Protein AF-A0A970YHL1-F1 (afdb_monomer_lite)

Sequence (57 aa):
LVAEAPVTMEIEHREPGPATLGPGAERVNAFTVRWTGPSLWHVFHLATYGREVPRPR

pLDDT: mean 92.62, std 6.48, range [60.44, 97.75]

Structure (mmCIF, N/CA/C/O backbone):
data_AF-A0A970YHL1-F1
#
_entry.id   AF-A0A970YHL1-F1
#
loop_
_atom_site.group_PDB
_atom_site.id
_atom_site.type_symbol
_atom_site.label_atom_id
_atom_site.label_alt_id
_atom_site.label_comp_id
_atom_site.label_asym_id
_atom_site.label_entity_id
_atom_site.label_seq_id
_atom_site.pdbx_PDB_ins_code
_atom_site.Cartn_x
_atom_site.Cartn_y
_atom_site.Cartn_z
_atom_site.occupancy
_atom_site.B_iso_or_equiv
_atom_site.auth_seq_id
_atom_site.auth_comp_id
_atom_site.auth_asym_id
_atom_site.auth_atom_id
_atom_site.pdbx_PDB_model_num
ATOM 1 N N . LEU A 1 1 ? 18.945 -2.882 -4.222 1.00 60.44 1 LEU A N 1
ATOM 2 C CA . LEU A 1 1 ? 18.218 -3.804 -3.323 1.00 60.44 1 LEU A CA 1
ATOM 3 C C . LEU A 1 1 ? 17.343 -4.702 -4.190 1.00 60.44 1 LEU A C 1
ATOM 5 O O . LEU A 1 1 ? 16.569 -4.163 -4.972 1.00 60.44 1 LEU A O 1
ATOM 9 N N . VAL A 1 2 ? 17.501 -6.024 -4.115 1.00 75.56 2 VAL A N 1
ATOM 10 C CA . VAL A 1 2 ? 16.600 -6.987 -4.771 1.00 75.56 2 VAL A CA 1
ATOM 11 C C . VAL A 1 2 ? 15.928 -7.769 -3.651 1.00 75.56 2 VAL A C 1
ATOM 13 O O . VAL A 1 2 ? 16.624 -8.390 -2.857 1.00 75.56 2 VAL A O 1
ATOM 16 N N . ALA A 1 3 ? 14.607 -7.656 -3.542 1.00 82.06 3 ALA A N 1
ATOM 17 C CA . ALA A 1 3 ? 13.811 -8.417 -2.585 1.00 82.06 3 ALA A CA 1
ATOM 18 C C . ALA A 1 3 ? 13.242 -9.657 -3.282 1.00 82.06 3 ALA A C 1
ATOM 20 O O . ALA A 1 3 ? 12.841 -9.570 -4.447 1.00 82.06 3 ALA A O 1
ATOM 21 N N . GLU A 1 4 ? 13.220 -10.789 -2.582 1.00 90.62 4 GLU A N 1
ATOM 22 C CA . GLU A 1 4 ? 12.566 -12.002 -3.071 1.00 90.62 4 GLU A CA 1
ATOM 23 C C . GLU A 1 4 ? 11.051 -11.798 -3.137 1.00 90.62 4 GLU A C 1
ATOM 25 O O . GLU A 1 4 ? 10.466 -11.080 -2.325 1.00 90.62 4 GLU A O 1
ATOM 30 N N . ALA A 1 5 ? 10.419 -12.396 -4.145 1.00 92.75 5 ALA A N 1
ATOM 31 C CA . ALA A 1 5 ? 8.977 -12.314 -4.322 1.00 92.75 5 ALA A CA 1
ATOM 32 C C . ALA A 1 5 ? 8.250 -13.370 -3.458 1.00 92.75 5 ALA A C 1
ATOM 34 O O . ALA A 1 5 ? 8.755 -14.487 -3.339 1.00 92.75 5 ALA A O 1
ATOM 35 N N . PR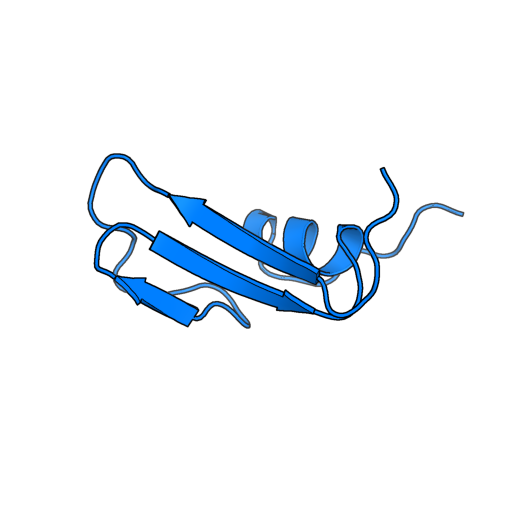O A 1 6 ? 7.040 -13.074 -2.938 1.00 95.19 6 PRO A N 1
ATOM 36 C CA . PRO A 1 6 ? 6.340 -11.793 -3.033 1.00 95.19 6 PRO A CA 1
ATOM 37 C C . PRO A 1 6 ? 6.939 -10.739 -2.091 1.00 95.19 6 PRO A C 1
ATOM 39 O O . PRO A 1 6 ? 7.365 -11.036 -0.980 1.00 95.19 6 PRO A O 1
ATOM 42 N N . VAL A 1 7 ? 6.931 -9.486 -2.537 1.00 96.44 7 VAL A N 1
ATOM 43 C CA . VAL A 1 7 ? 7.387 -8.341 -1.750 1.00 96.44 7 VAL A CA 1
ATOM 44 C C . VAL A 1 7 ? 6.193 -7.704 -1.061 1.00 96.44 7 VAL A C 1
ATOM 46 O O . VAL A 1 7 ? 5.262 -7.257 -1.732 1.00 96.44 7 VAL A O 1
ATOM 49 N N . THR A 1 8 ? 6.264 -7.614 0.263 1.00 97.00 8 THR A N 1
ATOM 50 C CA . THR A 1 8 ? 5.326 -6.851 1.089 1.00 97.00 8 THR A CA 1
ATOM 51 C C . THR A 1 8 ? 5.968 -5.534 1.500 1.00 97.00 8 THR A C 1
ATOM 53 O O . THR A 1 8 ? 7.094 -5.515 1.996 1.00 97.00 8 THR A O 1
ATOM 56 N N . MET A 1 9 ? 5.251 -4.432 1.303 1.00 96.12 9 MET A N 1
ATOM 57 C CA . MET A 1 9 ? 5.651 -3.102 1.749 1.00 96.12 9 MET A CA 1
ATOM 58 C C . MET A 1 9 ? 4.559 -2.522 2.639 1.00 96.12 9 MET A C 1
ATOM 60 O O . ME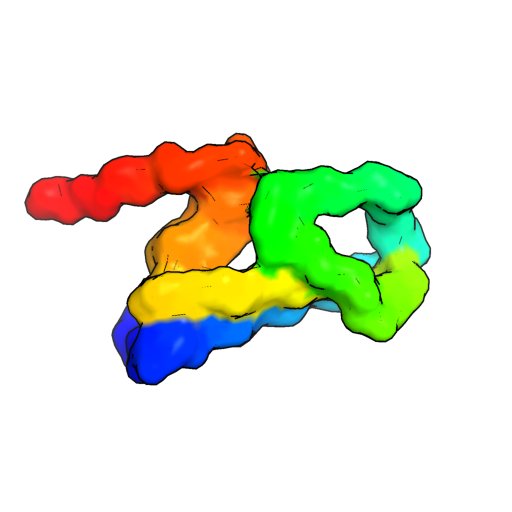T A 1 9 ? 3.400 -2.443 2.234 1.00 96.12 9 MET A O 1
ATOM 64 N N . GLU A 1 10 ? 4.942 -2.099 3.838 1.00 96.88 10 GLU A N 1
ATOM 65 C CA . GLU A 1 10 ? 4.066 -1.410 4.781 1.00 96.88 10 GLU A CA 1
ATOM 66 C C . GLU A 1 10 ? 4.526 0.032 4.945 1.00 96.88 10 GLU A C 1
ATOM 68 O O . GLU A 1 10 ? 5.720 0.302 5.088 1.00 96.88 10 GLU A O 1
ATOM 73 N N . ILE A 1 11 ? 3.570 0.955 4.905 1.00 95.00 11 ILE A N 1
ATOM 74 C CA . ILE A 1 11 ? 3.796 2.372 5.166 1.00 95.00 11 ILE A CA 1
ATOM 75 C C . ILE A 1 11 ? 3.039 2.720 6.440 1.00 95.00 11 ILE A C 1
ATOM 77 O O . ILE A 1 11 ? 1.812 2.614 6.499 1.00 95.00 11 ILE A O 1
ATOM 81 N N . GLU A 1 12 ? 3.792 3.121 7.460 1.00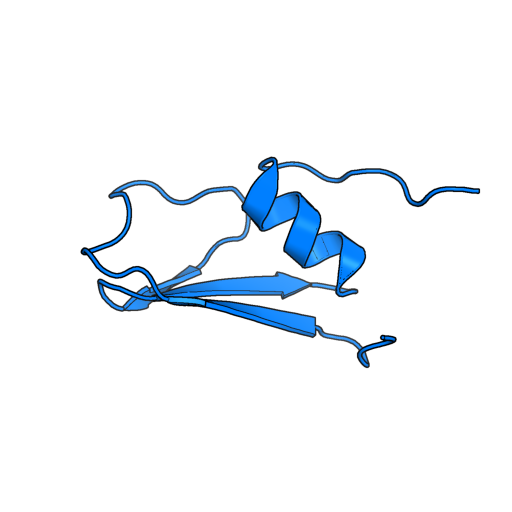 96.31 12 GLU A N 1
ATOM 82 C CA . GLU A 1 12 ? 3.250 3.706 8.678 1.00 96.31 12 GLU A CA 1
ATOM 83 C C . GLU A 1 12 ? 3.116 5.223 8.508 1.00 96.31 12 GLU A C 1
ATOM 85 O O . GLU A 1 12 ? 4.021 5.906 8.021 1.00 96.31 12 GLU A O 1
ATOM 90 N N . HIS A 1 13 ? 1.970 5.749 8.917 1.00 92.88 13 HIS A N 1
ATOM 91 C CA . HIS A 1 13 ? 1.651 7.164 8.909 1.00 92.88 13 HIS A CA 1
ATOM 92 C C . HIS A 1 13 ? 1.651 7.706 10.339 1.00 92.88 13 HIS A C 1
ATOM 94 O O . HIS A 1 13 ? 1.225 7.038 11.277 1.00 92.88 13 HIS A O 1
ATOM 100 N N . ARG A 1 14 ? 2.084 8.960 10.503 1.00 94.69 14 ARG A N 1
ATOM 101 C CA . ARG A 1 14 ? 2.076 9.652 11.803 1.00 94.69 14 ARG A CA 1
ATOM 102 C C . ARG A 1 14 ? 0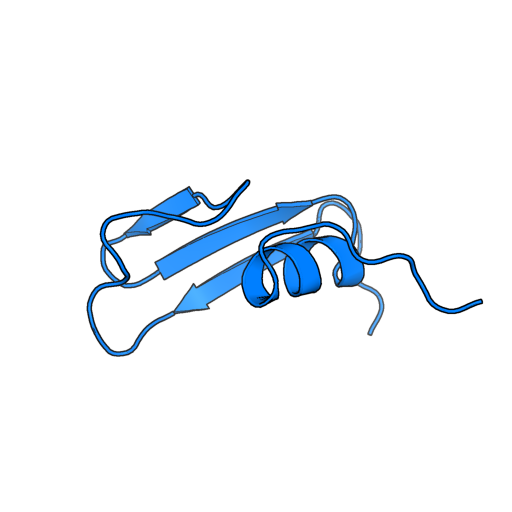.661 9.925 12.326 1.00 94.69 14 ARG A C 1
ATOM 104 O O . ARG A 1 14 ? 0.442 9.970 13.532 1.00 94.69 14 ARG A O 1
ATOM 111 N N . GLU A 1 15 ? -0.276 10.140 11.415 1.00 95.12 15 GLU A N 1
ATOM 112 C CA . GLU A 1 15 ? -1.698 10.349 11.684 1.00 95.12 15 GLU A CA 1
ATOM 113 C C . GLU A 1 15 ? -2.496 9.210 11.038 1.00 95.12 15 GLU A C 1
ATOM 115 O O . GLU A 1 15 ? -1.974 8.568 10.119 1.00 95.12 15 GLU A O 1
ATOM 120 N N . PRO A 1 16 ? -3.738 8.931 11.482 1.00 93.12 16 PRO A N 1
ATOM 121 C CA . PRO A 1 16 ? -4.555 7.902 10.856 1.00 93.12 16 PRO A CA 1
ATOM 122 C C . PRO A 1 16 ? -4.652 8.124 9.342 1.00 93.12 16 PRO A C 1
ATOM 124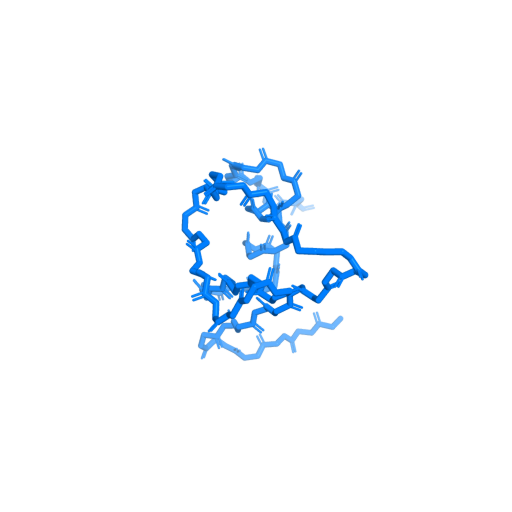 O O . PRO A 1 16 ? -4.943 9.228 8.881 1.00 93.12 16 PRO A O 1
ATOM 127 N N . GLY A 1 17 ? -4.374 7.072 8.572 1.00 83.88 17 GLY A N 1
ATOM 128 C CA . GLY A 1 17 ? -4.290 7.138 7.118 1.00 83.88 17 GLY A CA 1
ATOM 129 C C . GLY A 1 17 ? -5.621 7.528 6.456 1.00 83.88 17 GLY A C 1
ATOM 130 O O . GLY A 1 17 ? -6.682 7.4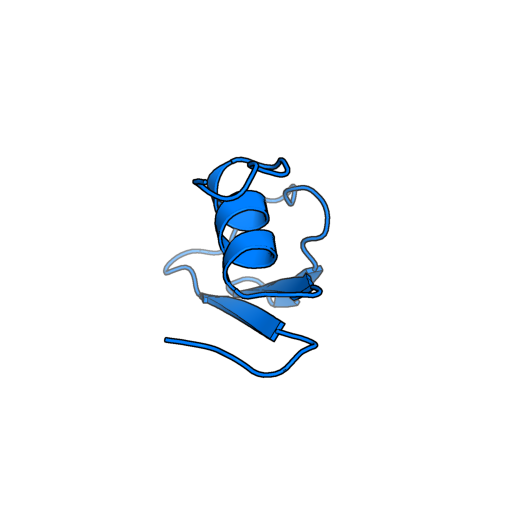39 7.079 1.00 83.88 17 GLY A O 1
ATOM 131 N N . PRO A 1 18 ? -5.594 7.902 5.165 1.00 82.75 18 PRO A N 1
ATOM 132 C CA . PRO A 1 18 ? -6.774 8.375 4.438 1.00 82.75 18 PRO A CA 1
ATOM 133 C C . PRO A 1 18 ? -7.903 7.344 4.470 1.00 82.75 18 PRO A C 1
ATOM 135 O O . PRO A 1 18 ? -7.629 6.148 4.445 1.00 82.75 18 PRO A O 1
ATOM 138 N N . ALA A 1 19 ? -9.168 7.781 4.499 1.00 81.88 19 ALA A N 1
ATOM 139 C CA . ALA A 1 19 ? -10.327 6.879 4.560 1.00 81.88 19 ALA A CA 1
ATOM 140 C C . ALA A 1 19 ? -10.387 5.917 3.360 1.00 81.88 19 ALA A C 1
ATOM 142 O O . ALA A 1 19 ? -10.704 4.737 3.517 1.00 81.88 19 ALA A O 1
ATOM 143 N N . THR A 1 20 ? -10.024 6.413 2.176 1.00 90.44 20 THR A N 1
ATOM 144 C CA . THR A 1 20 ? -9.904 5.639 0.942 1.00 90.44 20 THR A CA 1
ATOM 145 C C . THR A 1 20 ? -8.458 5.222 0.705 1.00 90.44 20 THR A C 1
ATOM 147 O O . THR A 1 20 ? -7.522 5.988 0.927 1.00 90.44 20 THR A O 1
ATOM 150 N N . LEU A 1 21 ? -8.277 3.987 0.245 1.00 92.94 21 LEU A N 1
ATOM 151 C CA . LEU A 1 21 ? -6.969 3.435 -0.079 1.00 92.94 21 LEU A CA 1
ATOM 152 C C . LEU A 1 21 ? -6.714 3.465 -1.585 1.00 92.94 21 LEU A C 1
ATOM 154 O O . LEU A 1 21 ? -7.648 3.387 -2.384 1.00 92.94 21 LEU A O 1
ATOM 158 N N . GLY A 1 22 ? -5.437 3.552 -1.961 1.00 91.50 22 GLY A N 1
ATOM 159 C CA . GLY A 1 22 ? -5.013 3.372 -3.346 1.00 91.50 22 GLY A CA 1
ATOM 160 C C . GLY A 1 22 ? -5.204 1.926 -3.833 1.00 91.50 22 GLY A C 1
ATOM 161 O O . GLY A 1 22 ? -5.439 1.021 -3.028 1.00 91.50 22 GLY A O 1
ATOM 162 N N . PRO A 1 23 ? -5.083 1.676 -5.147 1.00 94.25 23 PRO A N 1
ATOM 163 C CA . PRO A 1 23 ? -5.220 0.338 -5.714 1.00 94.25 23 PRO A CA 1
ATOM 164 C C . PRO A 1 23 ? -4.278 -0.679 -5.061 1.00 94.25 23 PRO A C 1
ATOM 166 O O . PRO A 1 23 ? -3.102 -0.394 -4.834 1.00 94.25 23 PRO A O 1
ATOM 169 N N . GLY A 1 24 ? -4.809 -1.866 -4.762 1.00 93.88 24 GLY A N 1
ATOM 170 C CA . GLY A 1 24 ? -4.052 -2.971 -4.168 1.00 93.88 24 GLY A CA 1
ATOM 171 C C . GLY A 1 24 ? -3.572 -2.735 -2.733 1.00 93.88 24 GLY A C 1
ATOM 172 O O . GLY A 1 24 ? -2.825 -3.566 -2.224 1.00 93.88 24 GLY A O 1
ATOM 173 N N . ALA A 1 25 ? -3.966 -1.629 -2.090 1.00 95.75 25 ALA A N 1
ATOM 174 C CA . ALA A 1 25 ? -3.613 -1.385 -0.703 1.00 95.75 25 ALA A CA 1
ATOM 175 C C . ALA A 1 25 ? -4.601 -2.049 0.257 1.00 95.75 25 ALA A C 1
ATOM 177 O O . ALA A 1 25 ? -5.819 -1.988 0.075 1.00 95.75 25 ALA A O 1
ATOM 178 N N . GLU A 1 26 ? -4.064 -2.593 1.338 1.00 96.56 26 GLU A N 1
ATOM 179 C CA . GLU A 1 26 ? -4.807 -3.173 2.446 1.00 96.56 26 GLU A CA 1
ATOM 180 C C . GLU A 1 26 ? -4.578 -2.336 3.704 1.00 96.56 26 GLU A C 1
ATOM 182 O O . GLU A 1 26 ? -3.442 -2.009 4.056 1.00 96.56 26 GLU A O 1
ATOM 187 N N . ARG A 1 27 ? -5.654 -1.989 4.419 1.00 96.56 27 ARG A N 1
ATOM 188 C CA . ARG A 1 27 ? -5.524 -1.357 5.735 1.00 96.56 27 ARG A CA 1
ATOM 189 C C . ARG A 1 27 ? -5.201 -2.432 6.762 1.00 96.56 27 ARG A C 1
ATOM 191 O O . ARG A 1 27 ? -6.049 -3.270 7.048 1.00 96.56 27 ARG A O 1
ATOM 198 N N . VAL A 1 28 ? -4.011 -2.365 7.349 1.00 97.12 28 VAL A N 1
ATOM 199 C CA . VAL A 1 28 ? -3.621 -3.252 8.454 1.00 97.12 28 VAL A CA 1
ATOM 200 C C . VAL A 1 28 ? -4.198 -2.726 9.767 1.00 97.12 28 VAL A C 1
ATOM 202 O O . VAL A 1 28 ? -4.762 -3.480 10.554 1.00 97.12 28 VAL A O 1
ATOM 205 N N . ASN A 1 29 ? -4.086 -1.415 9.992 1.00 96.12 29 ASN A N 1
ATOM 206 C CA . ASN A 1 29 ? -4.679 -0.713 11.129 1.00 96.12 29 ASN A CA 1
ATOM 207 C C . ASN A 1 29 ? -4.927 0.769 10.765 1.00 96.12 29 ASN A C 1
ATOM 209 O O . ASN A 1 29 ? -4.780 1.167 9.610 1.00 96.12 29 ASN A O 1
ATOM 213 N N . ALA A 1 30 ? -5.328 1.603 11.729 1.00 96.12 30 ALA A N 1
ATOM 214 C CA . ALA A 1 30 ? -5.613 3.018 11.472 1.00 96.12 30 ALA A CA 1
ATOM 215 C C . ALA A 1 30 ? -4.411 3.808 10.907 1.00 96.12 30 ALA A C 1
ATOM 217 O O . ALA A 1 30 ? -4.622 4.749 10.151 1.00 96.12 30 ALA A O 1
ATOM 218 N N . PHE A 1 31 ? -3.180 3.405 11.219 1.00 96.81 31 PHE A N 1
ATOM 219 C CA . PHE A 1 31 ? -1.930 4.097 10.894 1.00 96.81 31 PHE A CA 1
ATOM 220 C C . PHE A 1 31 ? -1.064 3.364 9.861 1.00 96.81 31 PHE A C 1
ATOM 222 O O . PHE A 1 31 ? -0.110 3.947 9.360 1.00 96.81 31 PHE A O 1
ATOM 229 N N . THR A 1 32 ? -1.385 2.119 9.505 1.00 97.00 32 THR A N 1
ATOM 230 C CA . THR A 1 32 ? -0.552 1.298 8.615 1.00 97.00 32 THR A CA 1
ATOM 231 C C . THR A 1 32 ? -1.339 0.797 7.410 1.00 97.00 32 THR A C 1
ATOM 233 O O . THR A 1 32 ? -2.400 0.174 7.550 1.00 97.00 32 THR A O 1
ATOM 236 N N . VAL A 1 33 ? -0.776 1.021 6.222 1.00 97.25 33 VAL A N 1
ATOM 237 C CA . VAL A 1 33 ? -1.280 0.499 4.945 1.00 97.25 33 VAL A CA 1
ATOM 238 C C . VAL A 1 33 ? -0.234 -0.428 4.328 1.00 97.25 33 VAL A C 1
ATOM 240 O O . VAL A 1 33 ? 0.962 -0.147 4.391 1.00 97.25 33 VAL A O 1
ATOM 243 N N . ARG A 1 34 ? -0.682 -1.537 3.738 1.00 97.62 34 ARG A N 1
ATOM 244 C CA . ARG A 1 34 ? 0.157 -2.585 3.151 1.00 97.62 34 ARG A CA 1
ATOM 245 C C . ARG A 1 34 ? -0.116 -2.747 1.660 1.00 97.62 34 ARG A C 1
ATOM 247 O O . ARG A 1 34 ? -1.267 -2.727 1.241 1.00 97.62 34 ARG A O 1
ATOM 254 N N . TRP A 1 35 ? 0.935 -3.010 0.892 1.00 97.62 35 TRP A N 1
ATOM 255 C CA . TRP A 1 35 ? 0.868 -3.546 -0.468 1.00 97.62 35 TRP A CA 1
ATOM 256 C C . TRP A 1 35 ? 1.686 -4.831 -0.554 1.00 97.62 35 TRP A C 1
ATOM 258 O O . TRP A 1 35 ? 2.783 -4.897 -0.000 1.00 97.62 35 TRP A O 1
ATOM 268 N N . THR A 1 36 ? 1.190 -5.818 -1.297 1.00 97.75 36 THR A N 1
ATOM 269 C CA . THR A 1 36 ? 1.910 -7.067 -1.585 1.00 97.75 36 THR A CA 1
ATOM 270 C C . THR A 1 36 ? 1.943 -7.291 -3.091 1.00 97.75 36 THR A C 1
ATOM 272 O O . THR A 1 36 ? 0.916 -7.168 -3.754 1.00 97.75 36 THR A O 1
ATOM 275 N N . GLY A 1 37 ? 3.108 -7.609 -3.655 1.00 96.06 37 GLY A N 1
ATOM 276 C CA . GLY A 1 37 ? 3.245 -7.760 -5.103 1.00 96.06 37 GLY A CA 1
ATOM 277 C C . GLY A 1 37 ? 4.529 -8.460 -5.550 1.00 96.06 37 GLY A C 1
ATOM 278 O O . GLY A 1 37 ? 5.334 -8.890 -4.729 1.00 96.06 37 GLY A O 1
ATOM 279 N N . PRO A 1 38 ? 4.755 -8.591 -6.867 1.00 95.00 38 PRO A N 1
ATOM 280 C CA . PRO A 1 38 ? 5.828 -9.423 -7.416 1.00 95.00 38 PRO A CA 1
ATOM 281 C C . PRO A 1 38 ? 7.237 -8.833 -7.266 1.00 95.00 38 PRO A C 1
ATOM 283 O O . PRO A 1 38 ? 8.219 -9.527 -7.505 1.00 95.00 38 PRO A O 1
ATOM 286 N N . SER A 1 39 ? 7.372 -7.544 -6.946 1.00 94.75 39 SER A N 1
ATOM 287 C CA . SER A 1 39 ? 8.678 -6.897 -6.790 1.00 94.75 39 SER A CA 1
ATOM 288 C C . SER A 1 39 ? 8.569 -5.589 -6.017 1.00 94.75 39 SER A C 1
ATOM 290 O O . SER A 1 39 ? 7.509 -4.961 -6.006 1.00 94.75 39 SER A O 1
ATOM 292 N N . LEU A 1 40 ? 9.698 -5.129 -5.467 1.00 94.31 40 LEU A N 1
ATOM 293 C CA . LEU A 1 40 ? 9.803 -3.808 -4.843 1.00 94.31 40 LEU A CA 1
ATOM 294 C C . LEU A 1 40 ? 9.403 -2.690 -5.813 1.00 94.31 40 LEU A C 1
ATOM 296 O O . LEU A 1 40 ? 8.686 -1.775 -5.428 1.00 94.31 40 LEU A O 1
ATOM 300 N N . TRP A 1 41 ? 9.822 -2.786 -7.082 1.00 94.56 41 TRP A N 1
ATOM 301 C CA . TRP A 1 41 ? 9.460 -1.810 -8.111 1.00 94.56 41 TRP A CA 1
ATOM 302 C C . TRP A 1 41 ? 7.941 -1.705 -8.268 1.00 94.56 41 TRP A C 1
ATOM 304 O O . TRP A 1 41 ? 7.409 -0.600 -8.287 1.00 94.56 41 TRP A O 1
ATOM 314 N N . HIS A 1 42 ? 7.244 -2.841 -8.329 1.00 94.56 42 HIS A N 1
ATOM 315 C CA . HIS A 1 42 ? 5.790 -2.862 -8.449 1.00 94.56 42 HIS A CA 1
ATOM 316 C C . HIS A 1 42 ? 5.110 -2.229 -7.224 1.00 94.56 42 HIS A C 1
ATOM 318 O O . HIS A 1 42 ? 4.366 -1.265 -7.387 1.00 94.56 42 HIS A O 1
ATOM 324 N N . VAL A 1 43 ? 5.392 -2.712 -6.005 1.00 95.81 43 VAL A N 1
ATOM 325 C CA . VAL A 1 43 ? 4.681 -2.229 -4.802 1.00 95.81 43 VAL A CA 1
ATOM 326 C C . VAL A 1 43 ? 4.995 -0.766 -4.477 1.00 95.81 43 VAL A C 1
ATOM 328 O O . VAL A 1 43 ? 4.092 -0.024 -4.099 1.00 95.81 43 VAL A O 1
ATOM 331 N N . PHE A 1 44 ? 6.233 -0.310 -4.701 1.00 95.06 44 PHE A N 1
ATOM 332 C CA . PHE A 1 44 ? 6.623 1.088 -4.487 1.00 95.06 44 PHE A CA 1
ATOM 333 C C . PHE A 1 44 ? 5.870 2.051 -5.413 1.00 95.06 44 PHE A C 1
ATOM 335 O O . PHE A 1 44 ? 5.323 3.060 -4.960 1.00 95.06 44 PHE A O 1
ATOM 342 N N . HIS A 1 45 ? 5.822 1.744 -6.712 1.00 95.88 45 HIS A N 1
ATOM 343 C CA . HIS A 1 45 ? 5.153 2.608 -7.685 1.00 95.88 45 HIS A CA 1
ATOM 344 C C . HIS A 1 45 ? 3.632 2.557 -7.539 1.00 95.88 45 HIS A C 1
ATOM 346 O O . HIS A 1 45 ? 2.978 3.586 -7.704 1.00 95.88 45 HIS A O 1
ATOM 352 N N . LEU A 1 46 ? 3.074 1.404 -7.164 1.00 95.44 46 LEU A N 1
ATOM 353 C CA . LEU A 1 46 ? 1.649 1.290 -6.878 1.00 95.44 46 LEU A CA 1
ATOM 354 C C . LEU A 1 46 ? 1.252 2.144 -5.664 1.00 95.44 46 LEU A C 1
ATOM 356 O O . LEU A 1 46 ? 0.285 2.896 -5.753 1.00 95.44 46 LEU A O 1
ATOM 360 N N . ALA A 1 47 ? 2.034 2.111 -4.580 1.00 94.94 47 ALA A N 1
ATOM 361 C CA . ALA A 1 47 ? 1.781 2.933 -3.395 1.00 94.94 47 ALA A CA 1
ATOM 362 C C . ALA A 1 47 ? 1.967 4.440 -3.654 1.00 94.94 47 ALA A C 1
ATOM 364 O O . ALA A 1 47 ? 1.217 5.256 -3.125 1.00 94.94 47 ALA A O 1
ATOM 365 N N . THR A 1 48 ? 2.950 4.815 -4.479 1.00 94.69 48 THR A N 1
ATOM 366 C CA . THR A 1 48 ? 3.313 6.225 -4.719 1.00 94.69 48 THR A CA 1
ATOM 367 C C . THR A 1 48 ? 2.456 6.887 -5.800 1.00 94.69 48 THR A C 1
ATOM 369 O O . THR A 1 48 ? 2.110 8.061 -5.688 1.00 94.69 48 THR A O 1
ATOM 372 N N . TYR A 1 49 ? 2.120 6.155 -6.865 1.00 94.75 49 TYR A N 1
ATOM 373 C CA . TYR A 1 49 ? 1.465 6.701 -8.061 1.00 94.75 49 TYR A CA 1
ATOM 374 C C . TYR A 1 49 ? 0.086 6.098 -8.342 1.00 94.75 49 TYR A C 1
ATOM 376 O O . TYR A 1 49 ? -0.574 6.528 -9.288 1.00 94.75 49 TYR A O 1
ATOM 384 N N . GLY A 1 50 ? -0.342 5.083 -7.584 1.00 95.19 50 GLY A N 1
ATOM 385 C CA . GLY A 1 50 ? -1.619 4.400 -7.799 1.00 95.19 50 GLY A CA 1
ATOM 386 C C . GLY A 1 50 ? -1.703 3.630 -9.121 1.00 95.19 50 GLY A C 1
ATOM 387 O O . GLY A 1 50 ? -2.802 3.331 -9.579 1.00 95.19 50 GLY A O 1
ATOM 388 N N . ARG A 1 51 ? -0.567 3.341 -9.769 1.00 93.88 51 ARG A N 1
ATOM 389 C CA . ARG A 1 51 ? -0.507 2.641 -11.060 1.00 93.88 51 ARG A CA 1
ATOM 390 C C . ARG A 1 51 ? 0.812 1.908 -11.251 1.00 93.88 51 ARG A C 1
ATOM 392 O O . ARG A 1 51 ? 1.823 2.260 -10.645 1.00 93.88 51 ARG A O 1
ATOM 399 N N . GLU A 1 52 ? 0.817 0.945 -12.167 1.00 91.94 52 GLU A N 1
ATOM 400 C CA . GLU A 1 52 ? 2.061 0.332 -12.618 1.00 91.94 52 GLU A CA 1
ATOM 401 C C . GLU A 1 52 ? 2.914 1.325 -13.411 1.00 91.94 52 GLU A C 1
ATOM 403 O O . GLU A 1 52 ? 2.428 2.100 -14.242 1.00 91.94 52 GLU A O 1
ATOM 408 N N . VAL A 1 53 ? 4.219 1.273 -13.156 1.00 93.88 53 VAL A N 1
ATOM 409 C CA . VAL A 1 53 ? 5.225 2.031 -13.893 1.00 93.88 53 VAL A CA 1
ATOM 410 C C . VAL A 1 53 ? 6.172 1.029 -14.551 1.00 93.88 53 VAL A C 1
ATOM 412 O O . VAL A 1 53 ? 6.687 0.150 -13.856 1.00 93.88 53 VAL A O 1
ATOM 415 N N . PRO A 1 54 ? 6.414 1.112 -15.873 1.00 91.44 54 PRO A N 1
ATOM 416 C CA . PRO A 1 54 ? 7.355 0.226 -16.549 1.00 91.44 54 PRO A CA 1
ATOM 417 C C . PRO A 1 54 ? 8.763 0.343 -15.963 1.00 91.44 54 PRO A C 1
ATOM 419 O O . PRO A 1 54 ? 9.203 1.434 -15.603 1.00 91.44 54 PRO A O 1
ATOM 422 N N . ARG A 1 55 ? 9.488 -0.778 -15.894 1.00 87.88 55 ARG A N 1
ATOM 423 C CA . ARG A 1 55 ? 10.903 -0.754 -15.505 1.00 87.88 55 ARG A CA 1
ATOM 424 C C . ARG A 1 55 ? 11.728 -0.016 -16.573 1.00 87.88 55 ARG A C 1
ATOM 426 O O . ARG A 1 55 ? 11.441 -0.189 -17.762 1.00 87.88 55 ARG A O 1
ATOM 433 N N . PRO A 1 56 ? 12.748 0.767 -16.178 1.00 86.19 56 PRO A N 1
ATOM 434 C CA . PRO A 1 56 ? 13.746 1.282 -17.108 1.00 86.19 56 PRO A CA 1
ATOM 435 C C . PRO A 1 56 ? 14.384 0.127 -17.892 1.00 86.19 56 PRO A C 1
ATOM 437 O O . PRO A 1 56 ? 14.500 -0.982 -17.364 1.00 86.19 56 PRO A O 1
ATOM 440 N N . ARG A 1 57 ? 14.741 0.389 -19.151 1.00 79.38 57 ARG A N 1
ATOM 441 C CA . ARG A 1 57 ? 15.457 -0.569 -20.004 1.00 79.38 57 ARG A CA 1
ATOM 442 C C . ARG A 1 57 ? 16.935 -0.621 -19.655 1.00 79.38 57 ARG A C 1
ATOM 444 O O . ARG A 1 57 ? 17.470 0.448 -19.289 1.00 79.38 57 ARG A O 1
#

Secondary structure (DSSP, 8-state):
--PPSSEEEEEE-SSPPPSSPPTTEEE-SSSEEEEEES-HHHHHHHHHHSS--PPP-

Foldseek 3Di:
DWDAPFDKDKDFAPAQDDPDAAPQWDDPDRGIIMHTHGTPQQRVCCRVPSDHDDDDD

Radius of gyration: 11.73 Å; chains: 1; bounding box: 28×23×32 Å